Protein AF-A0A9J6HB68-F1 (afdb_monomer)

Organism: Haemaphysalis longicornis (NCBI:txid44386)

Secondary structure (DSSP, 8-state):
-PPPHHHHHHHHHHHHH-HHHHHHHHHTTSS-PPPHHHHHHHHTTS---SS--HHHHHHHHHHHTTS-GGGG----------------------

Structure (mmCIF, N/CA/C/O backbone):
data_AF-A0A9J6HB68-F1
#
_entry.id   AF-A0A9J6HB68-F1
#
loop_
_atom_site.group_PDB
_atom_site.id
_atom_site.type_symbol
_atom_site.label_atom_id
_atom_site.label_alt_id
_atom_site.label_comp_id
_atom_site.label_asym_id
_atom_site.label_entity_id
_atom_site.label_seq_id
_atom_site.pdbx_PDB_ins_code
_atom_site.Cartn_x
_atom_site.Cartn_y
_atom_site.Cartn_z
_atom_site.occupancy
_atom_site.B_iso_or_equiv
_atom_site.auth_seq_id
_atom_site.auth_comp_id
_atom_site.auth_asym_id
_atom_site.auth_atom_id
_atom_site.pdbx_PDB_model_num
ATOM 1 N N . MET A 1 1 ? -21.443 -12.747 4.405 1.00 60.44 1 MET A N 1
ATOM 2 C CA . MET A 1 1 ? -21.392 -11.876 3.213 1.00 60.44 1 MET A CA 1
ATOM 3 C C . MET A 1 1 ? -20.013 -12.005 2.593 1.00 60.44 1 MET A C 1
ATOM 5 O O . MET A 1 1 ? -19.029 -11.878 3.315 1.00 60.44 1 MET A O 1
ATOM 9 N N . VAL A 1 2 ? -19.942 -12.343 1.308 1.00 77.19 2 VAL A N 1
ATOM 10 C CA . VAL A 1 2 ? -18.683 -12.369 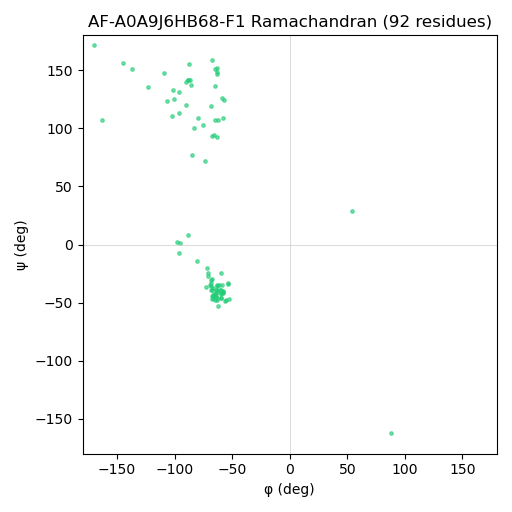0.552 1.00 77.19 2 VAL A CA 1
ATOM 11 C C . VAL A 1 2 ? -18.520 -10.978 -0.050 1.00 77.19 2 VAL A C 1
ATOM 13 O O . VAL A 1 2 ? -19.417 -10.522 -0.752 1.00 77.19 2 VAL A O 1
ATOM 16 N N . TYR A 1 3 ? -17.441 -10.281 0.297 1.00 84.19 3 TYR A N 1
ATOM 17 C CA . TYR A 1 3 ? -17.133 -8.983 -0.295 1.00 84.19 3 TYR A CA 1
ATOM 18 C C . TYR A 1 3 ? -16.309 -9.189 -1.562 1.00 84.19 3 TYR A C 1
ATOM 20 O O . TYR A 1 3 ? -15.432 -10.054 -1.593 1.00 84.19 3 TYR A O 1
ATOM 28 N N . ASP A 1 4 ? -16.587 -8.383 -2.580 1.00 90.31 4 ASP A N 1
ATOM 29 C CA . ASP A 1 4 ? -15.739 -8.295 -3.762 1.00 90.31 4 ASP A CA 1
ATOM 30 C C . ASP A 1 4 ? -14.339 -7.767 -3.392 1.00 90.31 4 ASP A C 1
ATOM 32 O O . ASP A 1 4 ? -14.195 -6.953 -2.474 1.00 90.31 4 ASP A O 1
ATOM 36 N N . GLN A 1 5 ? -13.298 -8.224 -4.093 1.00 88.44 5 GLN A N 1
ATOM 37 C CA . GLN A 1 5 ? -11.919 -7.837 -3.780 1.00 88.44 5 GLN A CA 1
ATOM 38 C C . GLN A 1 5 ? -11.669 -6.335 -3.967 1.00 88.44 5 GLN A C 1
ATOM 40 O O . GLN A 1 5 ? -10.947 -5.745 -3.160 1.00 88.44 5 GLN A O 1
ATOM 45 N N . LEU A 1 6 ? -12.286 -5.701 -4.970 1.00 91.81 6 LEU A N 1
ATOM 46 C CA . LEU A 1 6 ? -12.168 -4.257 -5.183 1.00 91.81 6 LEU A CA 1
ATOM 47 C C . LEU A 1 6 ? -12.864 -3.493 -4.058 1.00 91.81 6 LEU A C 1
ATOM 49 O O . LEU A 1 6 ? -12.324 -2.516 -3.547 1.00 91.81 6 LEU A O 1
ATOM 53 N N . TRP A 1 7 ? -14.015 -3.980 -3.593 1.00 93.12 7 TRP A N 1
ATOM 54 C CA . TRP A 1 7 ? -14.703 -3.369 -2.455 1.00 93.12 7 TRP A CA 1
ATOM 55 C C . TRP A 1 7 ? -13.895 -3.459 -1.155 1.00 93.12 7 TRP A C 1
ATOM 57 O O . TRP A 1 7 ? -13.854 -2.514 -0.362 1.00 93.12 7 TRP A O 1
ATOM 67 N N . VAL A 1 8 ? -13.217 -4.587 -0.928 1.00 92.69 8 VAL A N 1
ATOM 68 C CA . VAL A 1 8 ? -12.300 -4.734 0.210 1.00 92.69 8 VAL A CA 1
ATOM 69 C C . VAL A 1 8 ? -11.126 -3.762 0.085 1.00 92.69 8 VAL A C 1
ATOM 71 O O . VAL A 1 8 ? -10.761 -3.139 1.082 1.00 92.69 8 VAL A O 1
ATOM 74 N N . LEU A 1 9 ? -10.562 -3.591 -1.114 1.00 92.50 9 LEU A N 1
ATOM 75 C CA . LEU A 1 9 ? -9.496 -2.620 -1.362 1.00 92.50 9 LEU A CA 1
ATOM 76 C C . LEU A 1 9 ? -9.953 -1.188 -1.050 1.00 92.50 9 LEU A C 1
ATOM 78 O O . LEU A 1 9 ? -9.263 -0.484 -0.316 1.00 92.50 9 LEU A O 1
ATOM 82 N N . GLU A 1 10 ? -11.139 -0.784 -1.507 1.00 94.44 10 GLU A N 1
ATOM 83 C CA . GLU A 1 10 ? -11.731 0.518 -1.166 1.00 94.44 10 GLU A CA 1
ATOM 84 C C . GLU A 1 10 ? -11.896 0.690 0.349 1.00 94.44 10 GLU A C 1
ATOM 86 O O . GLU A 1 10 ? -11.550 1.724 0.927 1.00 94.44 10 GLU A O 1
ATOM 91 N N . CYS A 1 11 ? -12.343 -0.362 1.0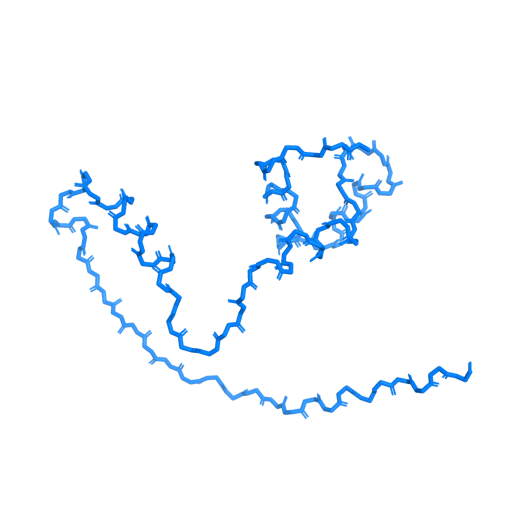40 1.00 94.75 11 CYS A N 1
ATOM 92 C CA . CYS A 1 11 ? -12.420 -0.355 2.496 1.00 94.75 11 CYS A CA 1
ATO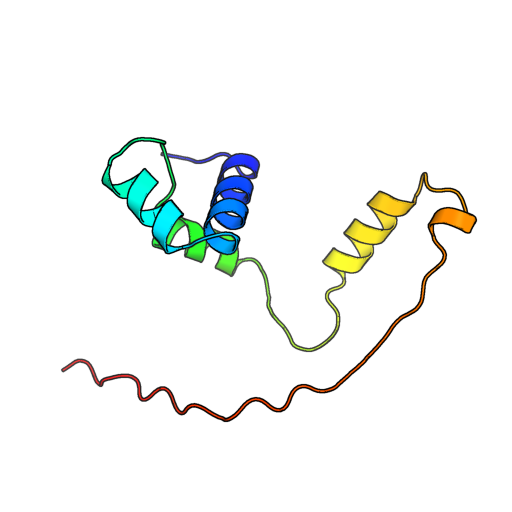M 93 C C . CYS A 1 11 ? -11.050 -0.150 3.166 1.00 94.75 11 CYS A C 1
ATOM 95 O O . CYS A 1 11 ? -10.962 0.577 4.161 1.00 94.75 11 CYS A O 1
ATOM 97 N N . VAL A 1 12 ? -9.982 -0.753 2.633 1.00 93.88 12 VAL A N 1
ATOM 98 C CA . VAL A 1 12 ? -8.608 -0.533 3.110 1.00 93.88 12 VAL A CA 1
ATOM 99 C C . VAL A 1 12 ? -8.179 0.917 2.873 1.00 93.88 12 VAL A C 1
ATOM 101 O O . VAL A 1 12 ? -7.698 1.558 3.808 1.00 93.88 12 VAL A O 1
ATOM 104 N N . LEU A 1 13 ? -8.403 1.466 1.674 1.00 94.50 13 LEU A N 1
ATOM 105 C CA . LEU A 1 13 ? -8.041 2.846 1.323 1.00 94.50 13 LEU A CA 1
ATOM 106 C C . LEU A 1 13 ? -8.740 3.871 2.227 1.00 94.50 13 LEU A C 1
ATOM 108 O O . LEU A 1 13 ? -8.090 4.759 2.789 1.00 94.50 13 LEU A O 1
ATOM 112 N N . MET A 1 14 ? -10.045 3.709 2.456 1.00 95.31 14 MET A N 1
ATOM 113 C CA . MET A 1 14 ? -10.803 4.559 3.380 1.00 95.31 14 MET A CA 1
ATOM 114 C C . MET A 1 14 ? -10.252 4.490 4.810 1.00 95.31 14 MET A C 1
ATOM 116 O O . MET A 1 14 ? -10.117 5.519 5.482 1.00 95.31 14 MET A O 1
ATOM 120 N N . ARG A 1 15 ? -9.893 3.289 5.284 1.00 94.56 15 ARG A N 1
ATOM 121 C CA . ARG A 1 15 ? -9.323 3.095 6.622 1.00 94.56 15 ARG A CA 1
ATOM 122 C C . ARG A 1 15 ? -7.935 3.723 6.758 1.00 94.56 15 ARG A C 1
ATOM 124 O O . ARG A 1 15 ? -7.664 4.307 7.804 1.00 94.56 15 ARG A O 1
ATOM 131 N N . ILE A 1 16 ? -7.087 3.639 5.727 1.00 94.31 16 ILE A N 1
ATOM 132 C CA . ILE A 1 16 ? -5.782 4.324 5.674 1.00 94.31 16 ILE A CA 1
ATOM 133 C C . ILE A 1 16 ? -5.983 5.840 5.779 1.00 94.31 16 ILE A C 1
ATOM 135 O O . ILE A 1 16 ? -5.272 6.503 6.533 1.00 94.31 16 ILE A O 1
ATOM 139 N N . LYS A 1 17 ? -6.986 6.390 5.080 1.00 95.94 17 LYS A N 1
ATOM 140 C CA . LYS A 1 17 ? -7.277 7.829 5.105 1.00 95.94 17 LYS A CA 1
ATOM 141 C C . LYS A 1 17 ? -7.741 8.319 6.479 1.00 95.94 17 LYS A C 1
ATOM 143 O O . LYS A 1 17 ? -7.342 9.406 6.896 1.00 95.94 17 LYS A O 1
ATOM 148 N N . SER A 1 18 ? -8.617 7.571 7.155 1.00 96.62 18 SER A N 1
ATOM 149 C CA . SER A 1 18 ? -9.052 7.871 8.525 1.00 96.62 18 SER A CA 1
ATOM 150 C C . SER A 1 18 ? -9.714 6.659 9.200 1.00 96.62 18 SER A C 1
ATOM 152 O O . SER A 1 18 ? -10.884 6.362 8.934 1.00 96.62 18 SER A O 1
ATOM 154 N N . PRO A 1 19 ? -9.038 6.003 10.165 1.00 95.38 19 PRO A N 1
ATOM 155 C CA . PRO A 1 19 ? -9.624 4.886 10.907 1.00 95.38 19 PRO A CA 1
ATOM 156 C C . PRO A 1 19 ? -10.854 5.291 11.729 1.00 95.38 19 PRO A C 1
ATOM 158 O O . PRO A 1 19 ? -11.792 4.509 11.864 1.00 95.38 19 PRO A O 1
ATOM 161 N N . LYS A 1 20 ? -10.866 6.519 12.272 1.00 96.19 20 LYS A N 1
ATOM 162 C CA . LYS A 1 20 ? -11.982 7.032 13.086 1.00 96.19 20 LYS A CA 1
ATOM 163 C C . LYS A 1 20 ? -13.246 7.209 12.248 1.00 96.19 20 LYS A C 1
ATOM 165 O O . LYS A 1 20 ? -14.314 6.774 12.667 1.00 96.19 20 LYS A O 1
ATOM 170 N N . LEU A 1 21 ? -13.109 7.814 11.065 1.00 95.50 21 LEU A N 1
ATOM 171 C CA . LEU A 1 21 ? -14.229 8.002 10.144 1.00 95.50 21 LEU A CA 1
ATOM 172 C C . LEU A 1 21 ? -14.755 6.654 9.648 1.00 95.50 21 LEU A C 1
ATOM 174 O O . LEU A 1 21 ? -15.961 6.435 9.672 1.00 95.50 21 LEU A O 1
ATOM 178 N N . TYR A 1 22 ? -13.857 5.737 9.279 1.00 96.44 22 TYR A N 1
ATOM 179 C CA . TYR A 1 22 ? -14.230 4.392 8.842 1.00 96.44 22 TYR A CA 1
ATOM 180 C C . TYR A 1 22 ? -15.097 3.666 9.882 1.00 96.44 22 TYR A C 1
ATOM 182 O O . TYR A 1 22 ? -16.152 3.124 9.556 1.00 96.44 22 TYR A O 1
ATOM 190 N N . GLU A 1 23 ? -14.692 3.689 11.158 1.00 95.75 23 GLU A N 1
ATOM 191 C CA . GLU A 1 23 ? -15.472 3.060 12.229 1.00 95.75 23 GLU A CA 1
ATOM 192 C C . GLU A 1 23 ? -16.790 3.792 12.506 1.00 95.75 23 GLU A C 1
ATOM 194 O O . GLU A 1 23 ? -17.781 3.133 12.803 1.00 95.75 23 GLU A O 1
ATOM 199 N N . HIS A 1 24 ? -16.834 5.123 12.392 1.00 96.44 24 HIS A N 1
ATOM 200 C CA . HIS A 1 24 ? -18.077 5.883 12.538 1.00 96.44 24 HIS A CA 1
ATOM 201 C C . HIS A 1 24 ? -19.093 5.496 11.453 1.00 96.44 24 HIS A C 1
ATOM 203 O O . HIS A 1 24 ? -20.199 5.069 11.776 1.00 96.44 24 HIS A O 1
ATOM 209 N N . VAL A 1 25 ? -18.691 5.540 10.179 1.00 96.12 25 VAL A N 1
ATOM 210 C CA . VAL A 1 25 ? -19.543 5.168 9.036 1.00 96.12 25 VAL A CA 1
ATOM 211 C C . VAL A 1 25 ? -20.042 3.726 9.160 1.00 96.12 25 VAL A C 1
ATOM 213 O O . VAL A 1 25 ? -21.217 3.468 8.909 1.00 96.12 25 VAL A O 1
ATOM 216 N N . ARG A 1 26 ? -19.184 2.796 9.609 1.00 95.12 26 ARG A N 1
ATOM 217 C CA . ARG A 1 26 ? -19.570 1.393 9.825 1.00 95.12 26 ARG A CA 1
ATOM 218 C C . ARG A 1 26 ? -20.561 1.228 10.979 1.00 95.12 26 ARG A C 1
ATOM 220 O O . ARG A 1 26 ? -21.523 0.486 10.839 1.00 95.12 26 ARG A O 1
ATOM 227 N N . ARG A 1 27 ? -20.315 1.862 12.134 1.00 95.50 27 ARG A N 1
ATOM 228 C CA . ARG A 1 27 ? -21.154 1.707 13.344 1.00 95.50 27 ARG A CA 1
ATOM 229 C C . ARG A 1 27 ? -22.543 2.308 13.184 1.00 95.50 27 ARG A C 1
ATOM 231 O O . ARG A 1 27 ? -23.478 1.792 13.775 1.00 95.50 27 ARG A O 1
ATOM 238 N N . HIS A 1 28 ? -22.651 3.390 12.421 1.00 96.75 28 HIS A N 1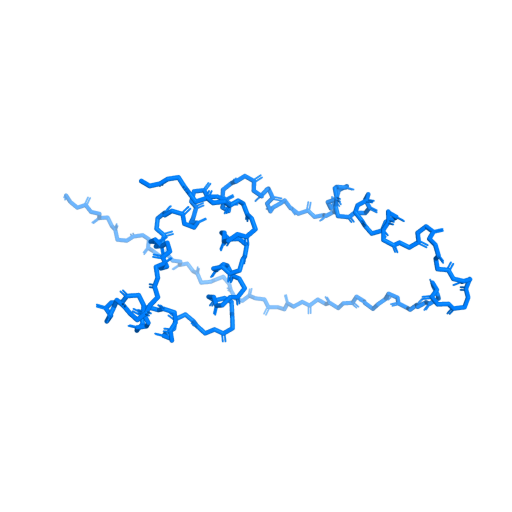
ATOM 239 C CA . HIS A 1 28 ? -23.927 4.028 12.109 1.00 96.75 28 HIS A CA 1
ATOM 240 C C . HIS A 1 28 ? -24.592 3.446 10.854 1.00 96.75 28 HIS A C 1
ATOM 242 O O . HIS A 1 28 ? -25.569 4.016 10.385 1.00 96.75 28 HIS A O 1
ATOM 248 N N . GLU A 1 29 ? -24.054 2.350 10.300 1.00 92.88 29 GLU A N 1
ATOM 249 C CA . GLU A 1 29 ? -24.611 1.632 9.144 1.00 92.88 29 GLU A CA 1
ATOM 250 C C . GLU A 1 29 ? -24.864 2.528 7.918 1.00 92.88 29 GLU A C 1
ATOM 252 O O . GLU A 1 29 ? -25.720 2.250 7.085 1.00 92.88 29 GLU A O 1
ATOM 257 N N . ILE A 1 30 ? -24.077 3.601 7.780 1.00 95.31 30 ILE A N 1
ATOM 258 C CA . ILE A 1 30 ? -24.196 4.561 6.674 1.00 95.31 30 ILE A CA 1
ATOM 259 C C . ILE A 1 30 ? -23.776 3.897 5.353 1.00 95.31 30 ILE A C 1
ATOM 261 O O . ILE A 1 30 ? -24.350 4.170 4.304 1.00 95.31 30 ILE A O 1
ATOM 265 N N . LEU A 1 31 ? -22.769 3.015 5.406 1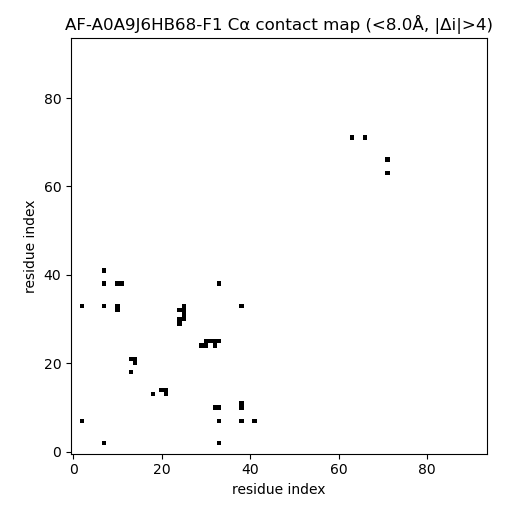.00 92.06 31 LEU A N 1
ATOM 266 C CA . LEU A 1 31 ? -22.309 2.192 4.286 1.00 92.06 31 LEU A CA 1
ATOM 267 C C . LEU A 1 31 ? -22.035 0.759 4.754 1.00 92.06 31 LEU A C 1
ATOM 269 O O . LEU A 1 31 ? -21.608 0.532 5.889 1.00 92.06 31 LEU A O 1
ATOM 273 N N . ALA A 1 32 ? -22.198 -0.203 3.842 1.00 90.00 32 ALA A N 1
ATOM 274 C CA . ALA A 1 32 ? -21.897 -1.618 4.063 1.00 90.00 32 ALA A CA 1
ATOM 275 C C . ALA A 1 32 ? -20.376 -1.881 4.086 1.00 90.00 32 ALA A C 1
ATOM 277 O O . ALA A 1 32 ? -19.787 -2.428 3.149 1.00 90.00 32 ALA A O 1
ATOM 278 N N . LEU A 1 33 ? -19.725 -1.444 5.164 1.00 92.94 33 LEU A N 1
ATOM 279 C CA . LEU A 1 33 ? -18.285 -1.571 5.360 1.00 92.94 33 LEU A CA 1
ATOM 280 C C . LEU A 1 33 ? -17.924 -2.881 6.066 1.00 92.94 33 LEU A C 1
ATOM 282 O O . LEU A 1 33 ? -18.554 -3.297 7.040 1.00 92.94 33 LEU A O 1
ATOM 286 N N . SER A 1 34 ? -16.840 -3.506 5.614 1.00 91.56 34 SER A N 1
ATOM 287 C CA . SER A 1 34 ? -16.299 -4.707 6.247 1.00 91.56 34 SER A CA 1
ATOM 288 C C . SER A 1 34 ? -15.830 -4.457 7.688 1.00 91.56 34 SER A C 1
ATOM 290 O O . SER A 1 34 ? -15.389 -3.365 8.057 1.00 91.56 34 SER A O 1
ATOM 292 N N . SER A 1 35 ? -15.874 -5.490 8.530 1.00 91.00 35 SER A N 1
ATOM 293 C CA . SER A 1 35 ? -15.312 -5.408 9.879 1.00 91.00 35 SER A CA 1
ATOM 294 C C . SER A 1 35 ? -13.785 -5.285 9.843 1.00 91.00 35 SER A C 1
ATOM 296 O O . SER A 1 35 ? -13.130 -5.718 8.892 1.00 91.00 35 SER A O 1
ATOM 298 N N . LYS A 1 36 ? -13.196 -4.779 10.935 1.00 90.06 36 LYS A N 1
ATOM 299 C CA . LYS A 1 36 ? -11.736 -4.780 11.108 1.00 90.06 36 LYS A CA 1
ATOM 300 C C . LYS A 1 36 ? -11.136 -6.181 10.920 1.00 90.06 36 LYS A C 1
ATOM 302 O O . LYS A 1 36 ? -10.176 -6.326 10.177 1.00 90.06 36 LYS A O 1
ATOM 307 N N . SER A 1 37 ? -11.731 -7.204 11.535 1.00 91.31 37 SER A N 1
ATOM 308 C CA . SER A 1 37 ? -11.266 -8.592 11.414 1.00 91.31 37 SER A CA 1
ATOM 309 C C . SER A 1 37 ? -11.312 -9.110 9.974 1.00 91.31 37 SER A C 1
ATOM 311 O O . SER A 1 37 ? -10.438 -9.865 9.553 1.00 91.31 37 SER A O 1
ATOM 313 N N . CYS A 1 38 ? -12.307 -8.684 9.191 1.00 90.81 38 CYS A N 1
ATOM 314 C CA . CYS A 1 38 ? -12.394 -9.024 7.778 1.00 90.81 38 CYS A CA 1
ATOM 315 C C . CYS A 1 38 ? -11.261 -8.375 6.975 1.00 90.81 38 CYS A C 1
ATOM 317 O O . CYS A 1 38 ? -10.651 -9.058 6.153 1.00 90.81 38 CYS A O 1
ATOM 319 N N . LEU A 1 39 ? -10.958 -7.099 7.229 1.00 91.62 39 LEU A N 1
ATOM 320 C CA . LEU A 1 39 ? -9.836 -6.407 6.593 1.00 91.62 39 LEU A CA 1
ATOM 321 C C . LEU A 1 39 ? -8.497 -7.040 6.964 1.00 91.62 39 LEU A C 1
ATOM 323 O O . LEU A 1 39 ? -7.721 -7.364 6.073 1.00 91.62 39 LEU A O 1
ATOM 327 N N . ASP A 1 40 ? -8.263 -7.294 8.253 1.00 89.81 40 ASP A N 1
ATOM 328 C CA . ASP A 1 40 ? -7.020 -7.904 8.736 1.00 89.81 40 ASP A CA 1
ATOM 329 C C . ASP A 1 40 ? -6.783 -9.273 8.073 1.00 89.81 40 ASP A C 1
ATOM 331 O O . ASP A 1 40 ? -5.670 -9.573 7.649 1.00 89.81 40 ASP A O 1
ATOM 335 N N . ARG A 1 41 ? -7.840 -10.079 7.891 1.00 90.00 41 ARG A N 1
ATOM 336 C CA . ARG A 1 41 ? -7.760 -11.370 7.186 1.00 90.00 41 ARG A CA 1
ATOM 337 C C . ARG A 1 41 ? -7.368 -11.228 5.714 1.00 90.00 41 ARG A C 1
ATOM 339 O O . ARG A 1 41 ? -6.610 -12.056 5.222 1.00 90.00 41 ARG A O 1
ATOM 346 N N . HIS A 1 42 ? -7.864 -10.208 5.012 1.00 87.94 42 HIS A N 1
ATOM 347 C CA . HIS A 1 42 ? -7.460 -9.955 3.622 1.00 87.94 42 HIS A CA 1
ATOM 348 C C . HIS A 1 42 ? -6.035 -9.399 3.544 1.00 87.94 42 HIS A C 1
ATOM 350 O O . HIS A 1 42 ? -5.271 -9.776 2.659 1.00 87.94 42 HIS A O 1
ATOM 356 N N . MET A 1 43 ? -5.649 -8.555 4.502 1.00 85.62 43 MET A N 1
ATOM 357 C CA . MET A 1 43 ? -4.297 -8.006 4.582 1.00 85.62 43 MET A CA 1
ATOM 358 C C . MET A 1 43 ? -3.252 -9.046 4.999 1.00 85.62 43 MET A C 1
ATOM 360 O O . MET A 1 43 ? -2.097 -8.912 4.615 1.00 85.62 43 MET A O 1
ATOM 364 N N . ALA A 1 44 ? -3.634 -10.112 5.708 1.00 85.75 44 ALA A N 1
ATOM 365 C CA . ALA A 1 44 ? -2.720 -11.185 6.108 1.00 85.75 44 ALA A CA 1
ATOM 366 C C . ALA A 1 44 ? -2.039 -11.892 4.918 1.00 85.75 44 ALA A C 1
ATOM 368 O O . ALA A 1 44 ? -0.952 -12.447 5.074 1.00 85.75 44 ALA A O 1
ATOM 369 N N . GLY A 1 45 ? -2.649 -11.859 3.727 1.00 79.00 45 GLY A N 1
ATOM 370 C CA . GLY A 1 45 ? -2.041 -12.378 2.498 1.00 79.00 45 GLY A CA 1
ATOM 371 C C . GLY A 1 45 ? -0.890 -11.518 1.963 1.00 79.00 45 GLY A C 1
ATOM 372 O O . GLY A 1 45 ? -0.049 -12.014 1.211 1.00 79.00 45 GLY A O 1
ATOM 373 N N . PHE A 1 46 ? -0.808 -10.247 2.365 1.00 79.56 46 PHE A N 1
ATOM 374 C CA . PHE A 1 46 ? 0.278 -9.354 1.980 1.00 79.56 46 PHE A CA 1
ATOM 375 C C . PHE A 1 46 ? 1.476 -9.577 2.902 1.00 79.56 46 PHE A C 1
ATOM 377 O O . PHE A 1 46 ? 1.538 -9.075 4.025 1.00 79.56 46 PHE A O 1
ATOM 384 N N . LYS A 1 47 ? 2.460 -10.339 2.416 1.00 72.81 47 LYS A N 1
ATOM 385 C CA . LYS A 1 47 ? 3.738 -10.511 3.112 1.00 72.81 47 LYS A CA 1
ATOM 386 C C . LYS A 1 47 ? 4.475 -9.172 3.174 1.00 72.81 47 LYS A C 1
ATOM 388 O O . LYS A 1 47 ? 5.026 -8.714 2.177 1.00 72.81 47 LYS A O 1
ATOM 393 N N . SER A 1 48 ? 4.514 -8.572 4.360 1.00 69.94 48 SER A N 1
ATOM 394 C CA . SER A 1 48 ? 5.404 -7.454 4.677 1.00 69.94 48 SER A CA 1
ATOM 395 C C . SER A 1 48 ? 6.764 -8.008 5.105 1.00 69.94 48 SER A C 1
ATOM 397 O O . SER A 1 48 ? 7.056 -8.101 6.296 1.00 69.94 48 SER A O 1
ATOM 399 N N . SER A 1 49 ? 7.576 -8.450 4.146 1.00 75.75 49 SER A N 1
ATOM 400 C CA . SER A 1 49 ? 8.971 -8.820 4.403 1.00 75.75 49 SER A CA 1
ATOM 401 C C . SER A 1 49 ? 9.890 -7.607 4.283 1.00 75.75 49 SER A C 1
ATOM 403 O O . SER A 1 49 ? 9.588 -6.658 3.564 1.00 75.75 49 SER A O 1
ATOM 405 N N . PHE A 1 50 ? 11.042 -7.662 4.951 1.00 79.56 50 PHE A N 1
ATOM 406 C CA . PHE A 1 50 ? 12.135 -6.737 4.666 1.00 79.56 50 PHE A CA 1
ATOM 407 C C . PHE A 1 50 ? 12.639 -6.932 3.231 1.00 79.56 50 PHE A C 1
ATOM 409 O O . PHE A 1 50 ? 12.626 -8.048 2.707 1.00 79.56 50 PHE A O 1
ATOM 416 N N . GLY A 1 51 ? 13.111 -5.849 2.617 1.00 84.31 51 GLY A N 1
ATOM 417 C CA . GLY A 1 51 ? 13.604 -5.852 1.242 1.00 84.31 51 GLY A CA 1
ATOM 418 C C . GLY A 1 51 ? 12.508 -5.596 0.210 1.00 84.31 51 GLY A C 1
ATOM 419 O O . GLY A 1 51 ? 11.446 -5.054 0.513 1.00 84.31 51 GLY A O 1
ATOM 420 N N . PHE A 1 52 ? 12.792 -5.950 -1.040 1.00 84.25 52 PHE A N 1
ATOM 421 C CA . PHE A 1 52 ? 11.908 -5.642 -2.155 1.00 84.25 52 PHE A CA 1
ATOM 422 C C . PHE A 1 52 ? 10.855 -6.721 -2.399 1.00 84.25 52 PHE A C 1
ATOM 424 O O . PHE A 1 52 ? 11.144 -7.917 -2.356 1.00 84.25 52 PHE A O 1
ATOM 431 N N . ASN A 1 53 ? 9.640 -6.290 -2.736 1.00 86.56 53 ASN A N 1
ATOM 432 C CA . ASN A 1 53 ? 8.560 -7.187 -3.117 1.00 86.56 53 ASN A CA 1
ATOM 433 C C . ASN A 1 53 ? 8.478 -7.314 -4.647 1.00 86.56 53 ASN A C 1
ATOM 435 O O . ASN A 1 53 ? 8.124 -6.360 -5.341 1.00 86.56 53 ASN A O 1
ATOM 439 N N . ALA A 1 54 ? 8.774 -8.507 -5.167 1.00 89.38 54 ALA A N 1
ATOM 440 C CA . ALA A 1 54 ? 8.753 -8.787 -6.602 1.00 89.38 54 ALA A CA 1
ATOM 441 C C . ALA A 1 54 ? 7.379 -8.530 -7.246 1.00 89.38 54 ALA A C 1
ATOM 443 O O . ALA A 1 54 ? 7.328 -8.026 -8.366 1.00 89.38 54 ALA A O 1
ATOM 444 N N . SER A 1 55 ? 6.275 -8.789 -6.531 1.00 88.31 55 SER A N 1
ATOM 445 C CA . SER A 1 55 ? 4.932 -8.557 -7.078 1.00 88.31 55 SER A CA 1
ATOM 446 C C . SER A 1 55 ? 4.638 -7.072 -7.287 1.00 88.31 55 SER A C 1
ATOM 448 O O . SER A 1 55 ? 3.917 -6.709 -8.213 1.00 88.31 55 SER A O 1
ATOM 450 N N . VAL A 1 56 ? 5.238 -6.199 -6.470 1.00 88.81 56 VAL A N 1
ATOM 451 C CA . VAL A 1 56 ? 5.134 -4.745 -6.645 1.00 88.81 56 VAL A CA 1
ATOM 452 C C . VAL A 1 56 ? 5.864 -4.319 -7.913 1.00 88.81 56 VAL A C 1
ATOM 454 O O . VAL A 1 56 ? 5.309 -3.557 -8.698 1.00 88.81 56 VAL A O 1
ATOM 457 N N . PHE A 1 57 ? 7.068 -4.837 -8.166 1.00 90.81 57 PHE A N 1
ATOM 458 C CA . PHE A 1 57 ? 7.796 -4.521 -9.397 1.00 90.81 57 PHE A CA 1
ATOM 459 C C . PHE A 1 57 ? 7.115 -5.063 -10.652 1.00 90.81 57 PHE A C 1
ATOM 461 O O . PHE A 1 57 ? 7.104 -4.382 -11.673 1.00 90.81 57 PHE A O 1
ATOM 468 N N . GLU A 1 58 ? 6.516 -6.249 -10.583 1.00 94.12 58 GLU A N 1
ATOM 469 C CA . GLU A 1 58 ? 5.735 -6.804 -11.689 1.00 94.12 58 GLU A CA 1
ATOM 470 C C . GLU A 1 58 ? 4.500 -5.943 -11.989 1.00 94.12 58 GLU A C 1
ATOM 472 O O . GLU A 1 58 ? 4.251 -5.591 -13.143 1.00 94.12 58 GLU A O 1
ATOM 477 N N . ALA A 1 59 ? 3.777 -5.518 -10.949 1.00 92.06 59 ALA A N 1
ATOM 478 C CA . ALA A 1 59 ? 2.650 -4.605 -11.096 1.00 92.06 59 ALA A CA 1
ATOM 479 C C . ALA A 1 59 ? 3.079 -3.237 -11.655 1.00 92.06 59 ALA A C 1
ATOM 481 O O . ALA A 1 59 ? 2.403 -2.688 -12.525 1.00 92.06 59 ALA A O 1
ATOM 482 N N . LEU A 1 60 ? 4.214 -2.696 -11.197 1.00 92.12 60 LEU A N 1
ATOM 483 C CA . LEU A 1 60 ? 4.776 -1.447 -11.717 1.00 92.12 60 LEU A CA 1
ATOM 484 C C . LEU A 1 60 ? 5.153 -1.577 -13.192 1.00 92.12 60 LEU A C 1
ATOM 486 O O . LEU A 1 60 ? 4.769 -0.718 -13.976 1.00 92.12 60 LEU A O 1
ATOM 490 N N . LYS A 1 61 ? 5.835 -2.662 -13.577 1.00 93.69 61 LYS A N 1
ATOM 491 C CA . LYS A 1 61 ? 6.193 -2.941 -14.972 1.00 93.69 61 LYS A CA 1
ATOM 492 C C . LYS A 1 61 ? 4.951 -2.969 -15.859 1.00 93.69 61 LYS A C 1
ATOM 494 O O . LYS A 1 61 ? 4.916 -2.279 -16.870 1.00 93.69 61 LYS A O 1
ATOM 499 N N . LYS A 1 62 ? 3.909 -3.690 -15.442 1.00 95.88 62 LYS A N 1
ATOM 500 C CA . LYS A 1 62 ? 2.643 -3.755 -16.181 1.00 95.88 62 LYS A CA 1
ATOM 501 C C . LYS A 1 62 ? 1.986 -2.379 -16.338 1.00 95.88 62 LYS A C 1
ATOM 503 O O . LYS A 1 62 ? 1.440 -2.073 -17.391 1.00 95.88 62 LYS A O 1
ATOM 508 N N . ASN A 1 63 ? 2.049 -1.537 -15.307 1.00 91.94 63 ASN A N 1
ATOM 509 C CA . ASN A 1 63 ? 1.503 -0.180 -15.370 1.00 91.94 63 ASN A CA 1
ATOM 510 C C . ASN A 1 63 ? 2.318 0.757 -16.276 1.00 91.94 63 ASN A C 1
ATOM 512 O O . ASN A 1 63 ? 1.751 1.699 -16.825 1.00 91.94 63 ASN A O 1
ATOM 516 N N . THR A 1 64 ? 3.621 0.515 -16.448 1.00 92.75 64 THR A N 1
ATOM 517 C CA . THR A 1 64 ? 4.509 1.368 -17.255 1.00 92.75 64 THR A CA 1
ATOM 518 C C . THR A 1 64 ? 4.722 0.883 -18.690 1.00 92.75 64 THR A C 1
ATOM 520 O O . THR A 1 64 ? 5.286 1.624 -19.490 1.00 92.75 64 THR A O 1
ATOM 523 N N . GLU A 1 65 ? 4.236 -0.306 -19.059 1.00 93.50 65 GLU A N 1
ATOM 524 C CA . GLU A 1 65 ? 4.406 -0.913 -20.394 1.00 93.50 65 GLU A CA 1
ATOM 525 C C . GLU A 1 65 ? 3.959 -0.016 -21.564 1.00 93.50 65 GLU A C 1
ATOM 527 O O . GLU A 1 65 ? 4.564 -0.058 -22.633 1.00 93.50 65 GLU A O 1
ATOM 532 N N . GLY A 1 66 ? 2.929 0.814 -21.371 1.00 90.19 66 GLY A N 1
ATOM 533 C CA . GLY A 1 66 ? 2.420 1.742 -22.391 1.00 90.19 66 GLY A CA 1
ATOM 534 C C . GLY A 1 66 ? 2.927 3.183 -22.270 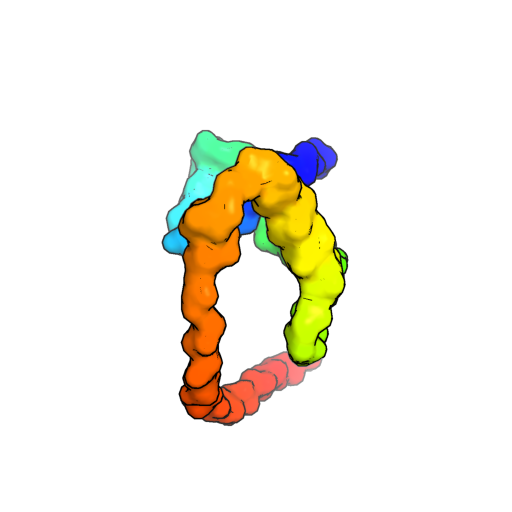1.00 90.19 66 GLY A C 1
ATOM 535 O O . GLY A 1 66 ? 2.487 4.049 -23.025 1.00 90.19 66 GLY A O 1
ATOM 536 N N . MET A 1 67 ? 3.796 3.477 -21.301 1.00 91.62 67 MET A N 1
ATOM 537 C CA . MET A 1 67 ? 4.250 4.839 -21.020 1.00 91.62 67 MET A CA 1
ATOM 538 C C . MET A 1 67 ? 5.458 5.210 -21.890 1.00 91.62 67 MET A C 1
ATOM 540 O O . MET A 1 67 ? 6.360 4.407 -22.123 1.00 91.62 67 MET A O 1
ATOM 544 N N . GLY A 1 68 ? 5.501 6.458 -22.365 1.00 91.25 68 GLY A N 1
ATOM 545 C CA . GLY A 1 68 ? 6.658 6.973 -23.098 1.00 91.25 68 GLY A CA 1
ATOM 546 C C . GLY A 1 68 ? 7.908 7.044 -22.213 1.00 91.25 68 GLY A C 1
ATOM 547 O O . GLY A 1 68 ? 7.808 7.274 -21.009 1.00 91.25 68 GLY A O 1
ATOM 548 N N . ALA A 1 69 ? 9.098 6.916 -22.810 1.00 85.00 69 ALA A N 1
ATOM 549 C CA . ALA A 1 69 ? 10.373 6.881 -22.078 1.00 85.00 69 ALA A CA 1
ATOM 550 C C . ALA A 1 69 ? 10.581 8.083 -21.132 1.00 85.00 69 ALA A C 1
ATOM 552 O O . ALA A 1 69 ? 11.137 7.932 -20.047 1.00 85.00 69 ALA A O 1
ATOM 553 N N . HIS A 1 70 ? 10.079 9.263 -21.507 1.00 84.75 70 HIS A N 1
ATOM 554 C CA . HIS A 1 70 ? 10.136 10.471 -20.678 1.00 84.75 70 HIS A CA 1
ATOM 555 C C . HIS A 1 70 ? 9.258 10.391 -19.422 1.00 84.75 70 HIS A C 1
ATOM 557 O O . HIS A 1 70 ? 9.600 10.975 -18.400 1.00 84.75 70 HIS A O 1
ATOM 563 N N . SER A 1 71 ? 8.149 9.654 -19.482 1.00 84.81 71 SER A N 1
ATOM 564 C CA . SER A 1 71 ? 7.231 9.445 -18.357 1.00 84.81 71 SER A CA 1
ATOM 565 C C . SER A 1 71 ? 7.717 8.361 -17.391 1.00 84.81 71 SER A C 1
ATOM 567 O O . SER A 1 71 ? 7.209 8.272 -16.278 1.00 84.81 71 SER A O 1
ATOM 569 N N . CYS A 1 72 ? 8.698 7.553 -17.803 1.00 86.06 72 CYS A N 1
ATOM 570 C CA . CYS A 1 72 ? 9.319 6.507 -16.986 1.00 86.06 72 CYS A CA 1
ATOM 571 C C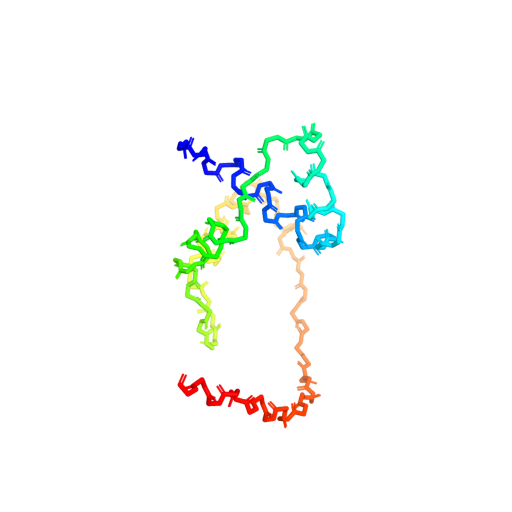 . CYS A 1 72 ? 10.609 6.971 -16.287 1.00 86.06 72 CYS A C 1
ATOM 573 O O . CYS A 1 72 ? 11.260 6.174 -15.613 1.00 86.06 72 CYS A O 1
ATOM 575 N N . HIS A 1 73 ? 11.010 8.233 -16.459 1.00 88.00 73 HIS A N 1
ATOM 576 C CA . HIS A 1 73 ? 12.199 8.788 -15.821 1.00 88.00 73 HIS A CA 1
ATOM 577 C C . HIS A 1 73 ? 11.883 9.306 -14.408 1.00 88.00 73 HIS A C 1
ATOM 579 O O . HIS A 1 73 ? 10.876 9.979 -14.196 1.00 88.00 73 HIS A O 1
ATOM 585 N N . GLY A 1 74 ? 12.760 9.026 -13.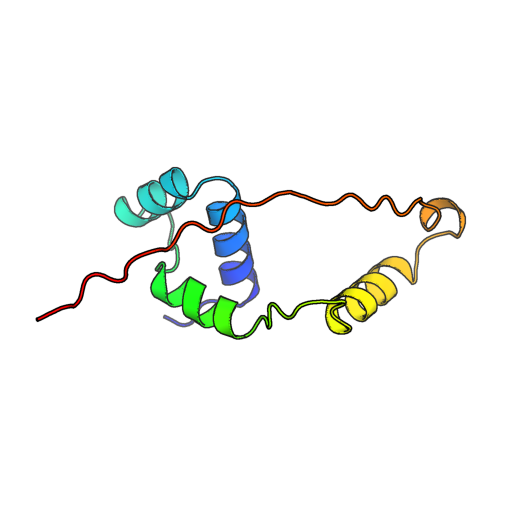442 1.00 87.44 74 GLY A N 1
ATOM 586 C CA . GLY A 1 74 ? 12.620 9.468 -12.055 1.00 87.44 74 GLY A CA 1
ATOM 587 C C . GLY A 1 74 ? 13.882 9.202 -11.232 1.00 87.44 74 GLY A C 1
ATOM 588 O O . GLY A 1 74 ? 14.813 8.551 -11.703 1.00 87.44 74 GLY A O 1
ATOM 589 N N . GLY A 1 75 ? 13.916 9.716 -10.002 1.00 89.56 75 GLY A N 1
ATOM 590 C CA . GLY A 1 75 ? 14.998 9.488 -9.041 1.00 89.56 75 GLY A CA 1
ATOM 591 C C . GLY A 1 75 ? 14.556 8.582 -7.893 1.00 89.56 75 GLY A C 1
ATOM 592 O O . GLY A 1 75 ? 13.400 8.629 -7.475 1.00 89.56 75 GLY A O 1
ATOM 593 N N . LEU A 1 76 ? 15.480 7.777 -7.368 1.00 90.56 76 LEU A N 1
ATOM 594 C CA . LEU A 1 76 ? 15.272 7.000 -6.146 1.00 90.56 76 LEU A CA 1
ATOM 595 C C . LEU A 1 76 ? 15.995 7.691 -4.989 1.00 90.56 76 LEU A C 1
ATOM 597 O O . LEU A 1 76 ? 17.223 7.739 -4.960 1.00 90.56 76 LEU A O 1
ATOM 601 N N . GLY A 1 77 ? 15.222 8.247 -4.060 1.00 91.44 77 GLY A N 1
ATOM 602 C CA . GLY A 1 77 ? 15.728 8.780 -2.799 1.00 91.44 77 GLY A CA 1
ATOM 603 C C . GLY A 1 77 ? 15.589 7.735 -1.701 1.00 91.44 77 GLY A C 1
ATOM 604 O O . GLY A 1 77 ? 14.515 7.158 -1.535 1.00 91.44 77 GLY A O 1
ATOM 605 N N . PHE A 1 78 ? 16.663 7.508 -0.954 1.00 92.38 78 PHE A N 1
ATOM 606 C CA . PHE A 1 78 ? 16.668 6.632 0.211 1.00 92.38 78 PHE A CA 1
ATOM 607 C C . PHE A 1 78 ? 17.135 7.432 1.418 1.00 92.38 78 PHE A C 1
ATOM 609 O O . PHE A 1 78 ? 18.096 8.192 1.320 1.00 92.38 78 PHE A O 1
ATOM 616 N N . ASP A 1 79 ? 16.441 7.253 2.532 1.00 93.94 79 ASP A N 1
ATOM 617 C CA . ASP A 1 79 ? 16.786 7.834 3.822 1.00 93.94 79 ASP A CA 1
ATOM 618 C C . ASP A 1 79 ? 16.421 6.833 4.921 1.00 93.94 79 ASP A C 1
ATOM 620 O O . ASP A 1 79 ? 15.569 5.956 4.725 1.00 93.94 79 ASP A O 1
ATOM 624 N N . GLU A 1 80 ? 17.074 6.943 6.068 1.00 92.62 80 GLU A N 1
ATOM 625 C CA . GLU A 1 80 ? 16.861 6.058 7.205 1.00 92.62 80 GLU A CA 1
ATOM 626 C C . GLU A 1 80 ? 15.977 6.735 8.251 1.00 92.62 80 GLU A C 1
ATOM 628 O O . GLU A 1 80 ? 16.204 7.873 8.657 1.00 92.62 80 GLU A O 1
ATOM 633 N N . ILE A 1 81 ? 14.973 6.009 8.747 1.00 89.81 81 ILE A N 1
ATOM 634 C CA . ILE A 1 81 ? 14.152 6.474 9.865 1.00 89.81 81 ILE A CA 1
ATOM 635 C C . ILE A 1 81 ? 14.608 5.819 11.166 1.00 89.81 81 ILE A C 1
ATOM 637 O O . ILE A 1 81 ? 14.624 4.594 11.300 1.00 89.81 81 ILE A O 1
ATOM 641 N N . ASN A 1 82 ? 14.925 6.638 12.168 1.00 90.50 82 ASN A N 1
ATOM 642 C CA . ASN A 1 82 ? 15.144 6.143 13.520 1.00 90.50 82 ASN A CA 1
ATOM 643 C C . ASN A 1 82 ? 13.787 5.911 14.200 1.00 90.50 82 ASN A C 1
ATOM 645 O O . ASN A 1 82 ? 13.067 6.857 14.522 1.00 90.50 82 ASN A O 1
ATOM 649 N N . SER A 1 83 ? 13.430 4.644 14.404 1.00 82.56 83 SER A N 1
ATOM 650 C CA . SER A 1 83 ? 12.237 4.253 15.151 1.00 82.56 83 SER A CA 1
ATOM 651 C C . SER A 1 83 ? 12.641 3.691 16.510 1.00 82.56 83 SER A C 1
ATOM 653 O O . SER A 1 83 ? 13.410 2.732 16.601 1.00 82.56 83 SER A O 1
ATOM 655 N N . GLN A 1 84 ? 12.115 4.278 17.586 1.00 82.44 84 GLN A N 1
ATOM 656 C CA . GLN A 1 84 ? 12.341 3.756 18.930 1.00 82.44 84 GLN A CA 1
ATOM 657 C C . GLN A 1 84 ? 11.692 2.374 19.065 1.00 82.44 84 GLN A C 1
ATOM 659 O O . GLN A 1 84 ? 10.537 2.180 18.680 1.00 82.44 84 GLN A O 1
ATOM 664 N N . ARG A 1 85 ? 12.397 1.418 19.683 1.00 66.31 85 ARG A N 1
ATOM 665 C CA . ARG A 1 85 ? 11.782 0.158 20.119 1.00 66.31 85 ARG A CA 1
ATOM 666 C C . ARG A 1 85 ? 10.764 0.461 21.214 1.00 66.31 85 ARG A C 1
ATOM 668 O O . ARG A 1 85 ? 11.108 0.517 22.389 1.00 66.31 85 ARG A O 1
ATOM 675 N N . THR A 1 86 ? 9.501 0.618 20.848 1.00 56.16 86 THR A N 1
ATOM 676 C CA . THR A 1 86 ? 8.410 0.500 21.812 1.00 56.16 86 THR A CA 1
ATOM 677 C C . THR A 1 86 ? 8.238 -0.986 22.098 1.00 56.16 86 THR A C 1
ATOM 679 O O . THR A 1 86 ? 7.707 -1.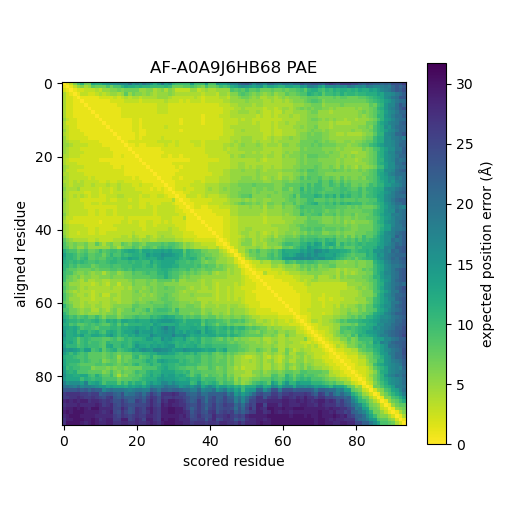738 21.283 1.00 56.16 86 THR A O 1
ATOM 682 N N . SER A 1 87 ? 8.737 -1.445 23.247 1.00 50.22 87 SER A N 1
ATOM 683 C CA . SER A 1 87 ? 8.359 -2.746 23.792 1.00 50.22 87 SER A CA 1
ATOM 684 C C . SER A 1 87 ? 6.865 -2.702 24.097 1.00 50.22 87 SER A C 1
ATOM 686 O O . SER A 1 87 ? 6.456 -2.245 25.162 1.00 50.22 87 SER A O 1
ATOM 688 N N . VAL A 1 88 ? 6.037 -3.130 23.147 1.00 57.53 88 VAL A N 1
ATOM 689 C CA . VAL A 1 88 ? 4.634 -3.436 23.418 1.00 57.53 88 VAL A CA 1
ATOM 690 C C . VAL A 1 88 ? 4.645 -4.665 24.323 1.00 57.53 88 VAL A C 1
ATOM 692 O O . VAL A 1 88 ? 4.752 -5.798 23.854 1.00 57.53 88 VAL A O 1
ATOM 695 N N . SER A 1 89 ? 4.610 -4.443 25.636 1.00 47.66 89 SER A N 1
ATOM 696 C CA . SER A 1 89 ? 4.251 -5.475 26.597 1.00 47.66 89 SER A CA 1
ATOM 697 C C . SER A 1 89 ? 2.857 -5.965 26.212 1.00 47.66 89 SER A C 1
ATOM 699 O O . SER A 1 89 ? 1.870 -5.242 26.340 1.00 47.66 89 SER A O 1
ATOM 701 N N . ARG A 1 90 ? 2.766 -7.188 25.677 1.00 45.09 90 ARG A N 1
ATOM 702 C CA . ARG A 1 90 ? 1.479 -7.886 25.628 1.00 45.09 90 ARG A CA 1
ATOM 703 C C . ARG A 1 90 ? 0.983 -7.959 27.076 1.00 45.09 90 ARG A C 1
ATOM 705 O O . ARG A 1 90 ? 1.745 -8.455 27.910 1.00 45.09 90 ARG A O 1
ATOM 712 N N . PRO A 1 91 ? -0.223 -7.476 27.412 1.00 45.12 91 PRO A N 1
ATOM 713 C CA . PRO A 1 91 ? -0.820 -7.876 28.670 1.00 45.12 91 PRO A CA 1
ATOM 714 C C . PRO A 1 91 ? -0.954 -9.401 28.630 1.00 45.12 91 PRO A C 1
ATOM 716 O O . PRO A 1 91 ? -1.457 -9.958 27.654 1.00 45.12 91 PRO A O 1
ATOM 719 N N . LEU A 1 92 ? -0.415 -10.067 29.650 1.00 48.22 92 LEU A N 1
ATOM 720 C CA . LEU A 1 92 ? -0.721 -11.462 29.931 1.00 48.22 92 LEU A CA 1
ATOM 721 C C . LEU A 1 92 ? -2.220 -11.507 30.243 1.00 48.22 92 LEU A C 1
ATOM 723 O O . LEU A 1 92 ? -2.647 -10.985 31.272 1.00 48.22 92 LEU A O 1
ATOM 727 N N . GLU A 1 93 ? -3.020 -12.034 29.320 1.00 47.38 93 GLU A N 1
ATOM 728 C CA . GLU A 1 93 ? -4.387 -12.443 29.636 1.00 47.38 93 GLU A CA 1
ATOM 729 C C . GLU A 1 93 ? -4.285 -13.654 30.577 1.00 47.38 93 GLU A C 1
ATOM 731 O O . GLU A 1 93 ? -3.633 -14.646 30.239 1.00 47.38 93 GLU A O 1
ATOM 736 N N . ASN A 1 94 ? -4.842 -13.497 31.784 1.00 42.28 94 ASN A N 1
ATOM 737 C CA . ASN A 1 94 ? -5.062 -14.560 32.770 1.00 42.28 94 ASN A CA 1
ATOM 738 C C . ASN A 1 94 ? -6.187 -15.493 32.322 1.00 42.28 94 ASN A C 1
ATOM 740 O O . ASN A 1 94 ? -7.181 -14.968 31.767 1.00 42.28 94 ASN A O 1
#

Radius of gyration: 18.76 Å; Cα contacts (8 Å, |Δi|>4): 23; chains: 1; bounding box: 42×25×56 Å

Mean predicted aligned error: 8.62 Å

pLDDT: mean 85.52, std 13.67, range [42.28, 96.75]

Foldseek 3Di:
DDDDPVLLVVLVVVCVVPVVVSVVCVVVVVDPHDDPVVSVVVCVVPDPDPDDDPVVVVVVCVVCVPPDPVVVDDDDDDDDDDDDPPPPPDPPDD

Sequence (94 aa):
MVYDQLWVLECVLMRIKSPKLYEHVRRHEILALSSKSCLDRHMAGFKSSFGFNASVFEALKKNTEGMGAHSCHGGLGFDEINSQRTSVSRPLEN

Solvent-accessible surface area (backbone atoms only — not comparable to full-atom values): 6386 Å² total; per-residue (Å²): 136,88,76,55,71,66,59,52,48,51,53,50,53,48,34,73,76,35,57,68,57,45,52,49,40,41,74,69,63,74,46,100,60,78,53,71,69,57,50,51,60,61,51,66,73,61,80,86,62,90,78,85,60,66,69,58,54,53,51,49,49,66,71,47,72,85,53,55,75,79,76,72,61,84,84,90,87,85,84,87,82,92,73,80,86,74,80,77,74,72,78,82,82,128